Protein AF-A0A3C1NC44-F1 (afdb_monomer)

Mean predicted aligned error: 12.85 Å

Solvent-accessible surface area (backbone atoms only — not comparable to full-atom values): 5274 Å² total; per-residue (Å²): 139,84,84,84,80,78,73,85,78,76,83,72,74,72,83,68,71,95,60,95,65,54,75,69,54,55,50,46,53,53,48,55,63,68,66,48,92,81,73,87,84,48,67,65,66,54,46,50,50,49,58,55,63,66,44,80,91,54,79,60,84,36,42,58,99,92,40,73,33,75,62,29,49,61,68,69,72,112

pLDDT: mean 77.63, std 14.66, range [40.78, 93.56]

Sequence (78 aa):
MAVSLSLPGFAAEPDGPAQLITKTEAVRIAIQGKLSPKSSARKSEQGALVEYYSVPDQHLLWVDENGLTERGKAVMAE

Structure (mmCIF, N/CA/C/O backbone):
data_AF-A0A3C1NC44-F1
#
_entry.id   AF-A0A3C1NC44-F1
#
loop_
_atom_site.group_PDB
_atom_site.id
_atom_site.type_symbol
_atom_site.label_atom_id
_atom_site.label_alt_id
_atom_site.label_comp_id
_atom_site.label_asym_id
_atom_site.label_entity_id
_atom_site.label_seq_id
_atom_site.pdbx_PDB_ins_code
_atom_site.Cartn_x
_atom_site.Cartn_y
_atom_site.Cartn_z
_atom_site.occupancy
_atom_site.B_iso_or_equiv
_atom_site.auth_seq_id
_atom_site.auth_comp_id
_atom_site.auth_asym_id
_atom_site.auth_atom_id
_atom_site.pdbx_PDB_model_num
ATOM 1 N N . MET A 1 1 ? 38.679 19.564 -54.120 1.00 40.78 1 MET A N 1
ATOM 2 C CA . MET A 1 1 ? 37.837 19.832 -52.935 1.00 40.78 1 MET A CA 1
ATOM 3 C C . MET A 1 1 ? 36.953 18.617 -52.719 1.00 40.78 1 MET A C 1
ATOM 5 O O . MET A 1 1 ? 36.205 18.288 -53.627 1.00 40.78 1 MET A O 1
ATOM 9 N N . ALA A 1 2 ? 37.098 17.910 -51.598 1.00 45.88 2 ALA A N 1
ATOM 10 C CA . ALA A 1 2 ? 36.258 16.763 -51.255 1.00 45.88 2 ALA A CA 1
ATOM 11 C C . ALA A 1 2 ? 35.304 17.188 -50.133 1.00 45.88 2 ALA A C 1
ATOM 13 O O . ALA A 1 2 ? 35.752 17.728 -49.123 1.00 45.88 2 ALA A O 1
ATOM 14 N N . VAL A 1 3 ? 34.001 17.015 -50.348 1.00 52.91 3 VAL A N 1
ATOM 15 C CA . VAL A 1 3 ? 32.960 17.370 -49.378 1.00 52.91 3 VAL A CA 1
ATOM 16 C C . VAL A 1 3 ? 32.723 16.155 -48.488 1.00 52.91 3 VAL A C 1
ATOM 18 O O . VAL A 1 3 ? 32.207 15.138 -48.945 1.00 52.91 3 VAL A O 1
ATOM 21 N N . SER A 1 4 ? 33.130 16.254 -47.224 1.00 55.62 4 SER A N 1
ATOM 22 C CA . SER A 1 4 ? 32.824 15.261 -46.196 1.00 55.62 4 SER A CA 1
ATOM 23 C C . SER A 1 4 ? 31.336 15.346 -45.852 1.00 55.62 4 SER A C 1
ATOM 25 O O . SER A 1 4 ? 30.904 16.268 -45.166 1.00 55.62 4 SER A O 1
ATOM 27 N N . LEU A 1 5 ? 30.541 14.405 -46.357 1.00 60.03 5 LEU A N 1
ATOM 28 C CA . LEU A 1 5 ? 29.134 14.252 -45.989 1.00 60.03 5 LEU A CA 1
ATOM 29 C C . LEU A 1 5 ? 29.061 13.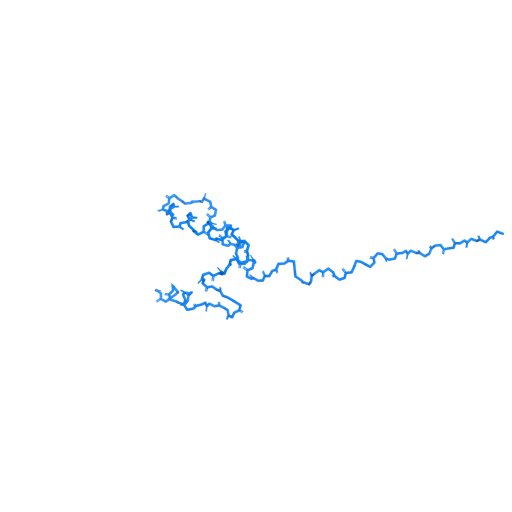592 -44.607 1.00 60.03 5 LEU A C 1
ATOM 31 O O . LEU A 1 5 ? 29.237 12.383 -44.473 1.00 60.03 5 LEU A O 1
ATOM 35 N N . SER A 1 6 ? 28.822 14.393 -43.570 1.00 64.75 6 SER A N 1
ATOM 36 C CA . SER A 1 6 ? 28.431 13.892 -42.254 1.00 64.75 6 SER A CA 1
ATOM 37 C C . SER A 1 6 ? 27.027 13.290 -42.354 1.00 64.75 6 SER A C 1
ATOM 39 O O . SER A 1 6 ? 26.067 14.014 -42.626 1.00 64.75 6 SER A O 1
ATOM 41 N N . LEU A 1 7 ? 26.900 11.976 -42.156 1.00 61.34 7 LEU A N 1
ATOM 42 C CA . LEU A 1 7 ? 25.590 11.342 -42.016 1.00 61.34 7 LEU A CA 1
ATOM 43 C C . LEU A 1 7 ? 24.877 11.874 -40.760 1.00 61.34 7 LEU A C 1
ATOM 45 O O . LEU A 1 7 ? 25.548 12.137 -39.758 1.00 61.34 7 LEU A O 1
ATOM 49 N N . PRO A 1 8 ? 23.537 12.008 -40.776 1.00 58.03 8 PRO A N 1
ATOM 50 C CA . PRO A 1 8 ? 22.773 12.284 -39.569 1.00 58.03 8 PRO A CA 1
ATOM 51 C C . PRO A 1 8 ? 23.035 11.169 -38.555 1.00 58.03 8 PRO A C 1
ATOM 53 O O . PRO A 1 8 ? 22.701 10.008 -38.795 1.00 58.03 8 PRO A O 1
ATOM 56 N N . GLY A 1 9 ? 23.665 11.514 -37.434 1.00 59.19 9 GLY A N 1
ATOM 57 C CA . GLY A 1 9 ? 23.744 10.621 -36.290 1.00 59.19 9 GLY A CA 1
ATOM 58 C C . GLY A 1 9 ? 22.338 10.444 -35.736 1.00 59.19 9 GLY A C 1
ATOM 59 O O . GLY A 1 9 ? 21.794 11.366 -35.134 1.00 59.19 9 GLY A O 1
ATOM 60 N N . PHE A 1 10 ? 21.730 9.283 -35.967 1.00 60.12 10 PHE A N 1
ATOM 61 C CA . PHE A 1 10 ? 20.551 8.886 -35.213 1.00 60.12 10 PHE A CA 1
ATOM 62 C C . PHE A 1 10 ? 20.975 8.739 -33.751 1.00 60.12 10 PHE A C 1
ATOM 64 O O . PHE A 1 10 ? 21.771 7.862 -33.416 1.00 60.12 10 PHE A O 1
ATOM 71 N N . ALA A 1 11 ? 20.461 9.609 -32.883 1.00 65.75 11 ALA A N 1
ATOM 72 C CA . ALA A 1 11 ? 20.457 9.364 -31.451 1.00 65.75 11 ALA A CA 1
ATOM 73 C C . ALA A 1 11 ? 19.499 8.192 -31.199 1.00 65.75 11 ALA A C 1
ATOM 75 O O . ALA A 1 11 ? 18.298 8.381 -31.023 1.00 65.75 11 ALA A O 1
ATOM 76 N N . ALA A 1 12 ? 20.014 6.967 -31.285 1.00 62.03 12 ALA A N 1
ATOM 77 C CA . ALA A 1 12 ? 19.326 5.811 -30.744 1.00 62.03 12 ALA A CA 1
ATOM 78 C C . ALA A 1 12 ? 19.407 5.949 -29.224 1.00 62.03 12 ALA A C 1
ATOM 80 O O . ALA A 1 12 ? 20.447 5.652 -28.634 1.00 62.03 12 ALA A O 1
ATOM 81 N N . GLU A 1 13 ? 18.354 6.484 -28.601 1.00 57.84 13 GLU A N 1
ATOM 82 C CA . GLU A 1 13 ? 18.223 6.357 -27.155 1.00 57.84 13 GLU A CA 1
ATOM 83 C C . GLU A 1 13 ? 18.211 4.853 -26.853 1.00 57.84 13 GLU A C 1
ATOM 85 O O . GLU A 1 13 ? 17.382 4.13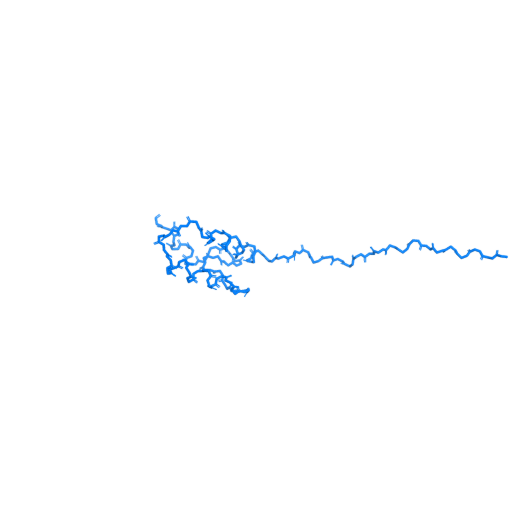3 -27.420 1.00 57.84 13 GLU A O 1
ATOM 90 N N . PRO A 1 14 ? 19.180 4.341 -26.073 1.00 64.75 14 PRO A N 1
ATOM 91 C CA . PRO A 1 14 ? 19.184 2.938 -25.699 1.00 64.75 14 PRO A CA 1
ATOM 92 C C . PRO A 1 14 ? 17.867 2.654 -24.982 1.00 64.75 14 PRO A C 1
ATOM 94 O O . PRO A 1 14 ? 17.488 3.451 -24.124 1.00 64.75 14 PRO A O 1
ATOM 97 N N . ASP A 1 15 ? 17.190 1.570 -25.384 1.00 63.75 15 ASP A N 1
ATOM 98 C CA . ASP A 1 15 ? 15.917 1.074 -24.843 1.00 63.75 15 ASP A CA 1
ATOM 99 C C . ASP A 1 15 ? 15.631 1.631 -23.444 1.00 63.75 15 ASP A C 1
ATOM 101 O O . ASP A 1 15 ? 16.208 1.190 -22.444 1.00 63.75 15 ASP A O 1
ATOM 105 N N . GLY A 1 16 ? 14.768 2.652 -23.390 1.00 62.91 16 GLY A N 1
ATOM 106 C CA . GLY A 1 16 ? 14.311 3.210 -22.125 1.00 62.91 16 GLY A CA 1
ATOM 107 C C . GLY A 1 16 ? 13.719 2.090 -21.263 1.00 62.91 16 GLY A C 1
ATOM 108 O O . GLY A 1 16 ? 13.195 1.110 -21.801 1.00 62.91 16 GLY A O 1
ATOM 109 N N . PRO A 1 17 ? 13.801 2.185 -19.926 1.00 64.19 17 PRO A N 1
ATOM 110 C CA . PRO A 1 17 ? 13.355 1.105 -19.057 1.00 64.19 17 PRO A CA 1
ATOM 111 C C . PRO A 1 17 ? 11.901 0.736 -19.377 1.00 64.19 17 PRO A C 1
ATOM 113 O O . PRO A 1 17 ? 11.017 1.592 -19.369 1.00 64.19 17 PRO A O 1
ATOM 116 N N . ALA A 1 18 ? 11.664 -0.552 -19.656 1.00 66.25 18 ALA A N 1
ATOM 117 C CA . ALA A 1 18 ? 10.383 -1.071 -20.145 1.00 66.25 18 ALA A CA 1
ATOM 118 C C . ALA A 1 18 ? 9.181 -0.728 -19.239 1.00 66.25 18 ALA A C 1
ATOM 120 O O . ALA A 1 18 ? 8.044 -0.726 -19.706 1.00 66.25 18 ALA A O 1
ATOM 121 N N . GLN A 1 19 ? 9.427 -0.421 -17.960 1.00 64.00 19 GLN A N 1
ATOM 122 C CA . GLN A 1 19 ? 8.492 0.174 -17.004 1.00 64.00 19 GLN A CA 1
ATOM 123 C C . GLN A 1 19 ? 9.274 1.098 -16.059 1.00 64.00 19 GLN A C 1
ATOM 125 O O . GLN A 1 19 ? 10.257 0.674 -15.457 1.00 64.00 19 GLN A O 1
ATOM 130 N N . LEU A 1 20 ? 8.830 2.353 -15.924 1.00 77.56 20 LEU A N 1
ATOM 131 C CA . LEU A 1 20 ? 9.474 3.352 -15.056 1.00 77.56 20 LEU A CA 1
ATOM 132 C C . LEU A 1 20 ? 9.271 3.074 -13.560 1.00 77.56 20 LEU A C 1
ATOM 134 O O . LEU A 1 20 ? 10.066 3.543 -12.755 1.00 77.56 20 LEU A O 1
ATOM 138 N N . ILE A 1 21 ? 8.216 2.333 -13.206 1.00 83.88 21 ILE A N 1
ATOM 139 C CA . ILE A 1 21 ? 7.889 1.925 -11.836 1.00 83.88 21 ILE A CA 1
ATOM 140 C C . ILE A 1 21 ? 7.312 0.513 -11.838 1.00 83.88 21 ILE A C 1
ATOM 142 O O . ILE A 1 21 ? 6.685 0.082 -12.812 1.00 83.88 21 ILE A O 1
ATOM 146 N N . THR A 1 22 ? 7.472 -0.202 -10.730 1.00 85.62 22 THR A N 1
ATOM 147 C CA . THR A 1 22 ? 6.856 -1.526 -10.565 1.00 85.62 22 THR A CA 1
ATOM 148 C C . THR A 1 22 ? 5.355 -1.414 -10.256 1.00 85.62 22 THR A C 1
ATOM 150 O O . THR A 1 22 ? 4.853 -0.378 -9.814 1.00 85.62 22 THR A O 1
ATOM 153 N N . LYS A 1 23 ? 4.592 -2.502 -10.443 1.00 85.56 23 LYS A N 1
ATOM 154 C CA . LYS A 1 23 ? 3.162 -2.535 -10.069 1.00 85.56 23 LYS A CA 1
ATOM 155 C C . LYS A 1 23 ? 2.946 -2.251 -8.579 1.00 85.56 23 LYS A C 1
ATOM 157 O O . LYS A 1 23 ? 2.014 -1.538 -8.216 1.00 85.56 23 LYS A O 1
ATOM 162 N N . THR A 1 24 ? 3.798 -2.804 -7.719 1.00 87.06 24 THR A N 1
ATOM 163 C CA . THR A 1 24 ? 3.728 -2.612 -6.264 1.00 87.06 24 THR A CA 1
ATOM 164 C C . THR A 1 24 ? 4.046 -1.168 -5.877 1.00 87.06 24 THR A C 1
ATOM 166 O O . THR A 1 24 ? 3.401 -0.603 -4.994 1.00 87.06 24 THR A O 1
ATOM 169 N N . GLU A 1 25 ? 4.969 -0.529 -6.591 1.00 88.06 25 GLU A N 1
ATOM 170 C CA . GLU A 1 25 ? 5.283 0.890 -6.441 1.00 88.06 25 GLU A CA 1
ATOM 171 C C . GLU A 1 25 ? 4.119 1.794 -6.870 1.00 88.06 25 GLU A C 1
ATOM 173 O O . GLU A 1 25 ? 3.747 2.706 -6.130 1.00 88.06 25 GLU A O 1
ATOM 178 N N . ALA A 1 26 ? 3.448 1.486 -7.985 1.00 89.06 26 ALA A N 1
ATOM 179 C CA . ALA A 1 26 ? 2.243 2.204 -8.401 1.00 89.06 26 ALA A CA 1
ATOM 180 C C . ALA A 1 26 ? 1.129 2.142 -7.336 1.00 89.06 26 ALA A C 1
ATOM 182 O O . ALA A 1 26 ? 0.480 3.150 -7.043 1.00 89.06 26 ALA A O 1
ATOM 183 N N . VAL A 1 27 ? 0.932 0.976 -6.707 1.00 90.38 27 VAL A N 1
ATOM 184 C CA . VAL A 1 27 ? -0.045 0.805 -5.618 1.00 90.38 27 VAL A CA 1
ATOM 185 C C . VAL A 1 27 ? 0.355 1.609 -4.377 1.00 90.38 27 VAL A C 1
ATOM 187 O O . VAL A 1 27 ? -0.496 2.285 -3.800 1.00 90.38 27 VAL A O 1
ATOM 190 N N . ARG A 1 28 ? 1.636 1.605 -3.988 1.00 90.94 28 ARG A N 1
ATOM 191 C CA . ARG A 1 28 ? 2.146 2.425 -2.874 1.00 90.94 28 ARG A CA 1
ATOM 192 C C . ARG A 1 28 ? 1.849 3.908 -3.093 1.00 90.94 28 ARG A C 1
ATOM 194 O O . ARG A 1 28 ? 1.295 4.553 -2.204 1.00 90.94 28 ARG A O 1
ATOM 201 N N . ILE A 1 29 ? 2.163 4.435 -4.277 1.00 88.38 29 ILE A N 1
ATOM 202 C CA . ILE A 1 29 ? 1.926 5.842 -4.635 1.00 88.38 29 ILE A CA 1
ATOM 203 C C . ILE A 1 29 ? 0.429 6.171 -4.557 1.00 88.38 29 ILE A C 1
ATOM 205 O O . ILE A 1 29 ? 0.035 7.197 -3.997 1.00 88.38 29 ILE A O 1
ATOM 209 N N . ALA A 1 30 ? -0.431 5.280 -5.057 1.00 89.44 30 ALA A N 1
ATOM 210 C CA . ALA A 1 30 ? -1.876 5.455 -4.961 1.00 89.44 30 ALA A CA 1
ATOM 211 C C . ALA A 1 30 ? -2.358 5.501 -3.499 1.00 89.44 30 ALA A C 1
ATOM 213 O O . ALA A 1 30 ? -3.178 6.355 -3.151 1.00 89.44 30 ALA A O 1
ATOM 214 N N . ILE A 1 31 ? -1.826 4.631 -2.630 1.00 88.62 31 ILE A N 1
ATOM 215 C CA . ILE A 1 31 ? -2.132 4.628 -1.193 1.00 88.62 31 ILE A CA 1
ATOM 216 C C . ILE A 1 31 ? -1.691 5.947 -0.549 1.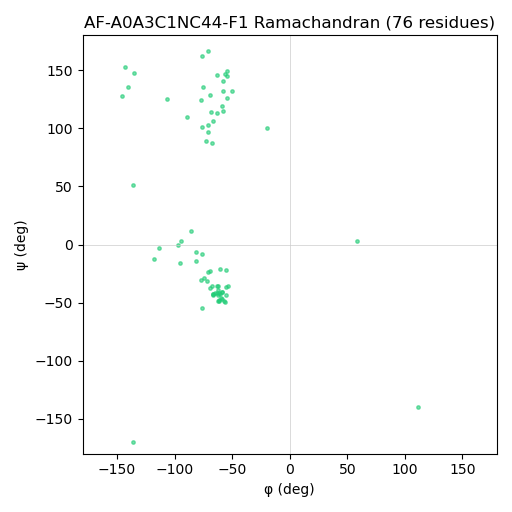00 88.62 31 ILE A C 1
ATOM 218 O O . ILE A 1 31 ? -2.504 6.588 0.116 1.00 88.62 31 ILE A O 1
ATOM 222 N N . GLN A 1 32 ? -0.461 6.408 -0.796 1.00 87.19 32 GLN A N 1
ATOM 223 C CA . GLN A 1 32 ? 0.031 7.697 -0.293 1.00 87.19 32 GLN A CA 1
ATOM 224 C C . GLN A 1 32 ? -0.880 8.865 -0.715 1.00 87.19 32 GLN A C 1
ATOM 226 O O . GLN A 1 32 ? -1.242 9.705 0.110 1.00 87.19 32 GLN A O 1
ATOM 231 N N . GLY A 1 33 ? -1.3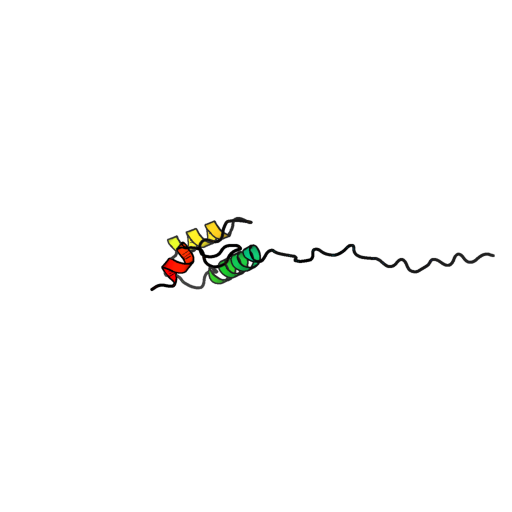35 8.886 -1.973 1.00 86.50 33 GLY A N 1
ATOM 232 C CA . GLY A 1 33 ? -2.271 9.899 -2.467 1.00 86.50 33 GLY A CA 1
ATOM 233 C C . GLY A 1 33 ? -3.632 9.869 -1.758 1.00 86.50 33 GLY A C 1
ATOM 234 O O . GLY A 1 33 ? -4.221 10.921 -1.495 1.00 86.50 33 GLY A O 1
ATOM 235 N N . LYS A 1 34 ? -4.131 8.681 -1.397 1.00 85.25 34 LYS A N 1
ATOM 236 C CA . LYS A 1 34 ? -5.394 8.509 -0.653 1.00 85.25 34 LYS A CA 1
ATOM 237 C C . LYS A 1 34 ? -5.265 8.818 0.837 1.00 85.25 34 LYS A C 1
ATOM 239 O O . LYS A 1 34 ? -6.232 9.289 1.428 1.00 85.25 34 LYS A O 1
ATOM 244 N N . LEU A 1 35 ? -4.089 8.595 1.419 1.00 80.19 35 LEU A N 1
ATOM 245 C CA . LEU A 1 35 ? -3.772 8.942 2.805 1.00 80.19 35 LEU A CA 1
ATOM 246 C C . LEU A 1 35 ? -3.518 10.444 3.003 1.00 80.19 35 LEU A C 1
ATOM 248 O O . LEU A 1 35 ? -3.426 10.890 4.149 1.00 80.19 35 LEU A O 1
ATOM 252 N N . SER A 1 36 ? -3.437 11.228 1.921 1.00 66.56 36 SER A N 1
ATOM 253 C CA . SER A 1 36 ? -3.322 12.686 1.994 1.00 66.56 36 SER A CA 1
ATOM 254 C C . SER A 1 36 ? -4.455 13.305 2.839 1.00 66.56 36 SER A C 1
ATOM 256 O O . SER A 1 36 ? -5.577 12.786 2.879 1.00 66.56 36 SER A O 1
ATOM 258 N N . PRO A 1 37 ? -4.177 14.389 3.584 1.00 62.62 37 PRO A N 1
ATOM 259 C CA . PRO A 1 37 ? -4.998 14.817 4.712 1.00 62.62 37 PRO A CA 1
ATOM 260 C C . PRO A 1 37 ? -6.330 15.424 4.249 1.00 62.62 37 PRO A C 1
ATOM 262 O O . PRO A 1 37 ? -6.452 16.629 4.056 1.00 62.62 37 PRO A O 1
ATOM 265 N N . LYS A 1 38 ? -7.354 14.580 4.090 1.00 61.03 38 LYS A N 1
ATOM 266 C CA . LYS A 1 38 ? -8.754 14.999 3.900 1.00 61.03 38 LYS A CA 1
ATOM 267 C C . LYS A 1 38 ? -9.683 14.610 5.050 1.00 61.03 38 LYS A C 1
ATOM 269 O O . LYS A 1 38 ? -10.852 14.975 5.016 1.00 61.03 38 LYS A O 1
ATOM 274 N N . SER A 1 39 ? -9.207 13.900 6.075 1.00 53.75 39 SER A N 1
ATOM 275 C CA . SER A 1 39 ? -10.065 13.470 7.186 1.00 53.75 39 SER A CA 1
ATOM 276 C C . SER A 1 39 ? -9.360 13.578 8.537 1.00 53.75 39 SER A C 1
ATOM 278 O O . SER A 1 39 ? -8.196 13.216 8.683 1.00 53.75 39 SER A O 1
ATOM 280 N N . SER A 1 40 ? -10.080 14.102 9.525 1.00 55.50 40 SER A N 1
ATOM 281 C CA . SER A 1 40 ? -9.612 14.426 10.874 1.00 55.50 40 SER A CA 1
ATOM 282 C C . SER A 1 40 ? -9.854 13.313 11.905 1.00 55.50 40 SER A C 1
ATOM 284 O O . SER A 1 40 ? -9.533 13.507 13.076 1.00 55.50 40 SER A O 1
ATOM 286 N N . ALA A 1 41 ? -10.399 12.158 11.503 1.00 54.16 41 ALA A N 1
ATOM 287 C CA . ALA A 1 41 ? -10.987 11.193 12.437 1.00 54.16 41 ALA A CA 1
ATOM 288 C C . ALA A 1 41 ? -10.060 10.047 12.900 1.00 54.16 41 ALA A C 1
ATOM 290 O O . ALA A 1 41 ? -10.360 9.416 13.908 1.00 54.16 41 ALA A O 1
ATOM 291 N N . ARG A 1 42 ? -8.926 9.775 12.233 1.00 58.19 42 ARG A N 1
ATOM 292 C CA . ARG A 1 42 ? -7.991 8.687 12.614 1.00 58.19 42 ARG A CA 1
ATOM 293 C C . ARG A 1 42 ? -6.519 9.105 12.574 1.00 58.19 42 ARG A C 1
ATOM 295 O O . ARG A 1 42 ? -5.694 8.449 11.948 1.00 58.19 42 ARG A O 1
ATOM 302 N N . LYS A 1 43 ? -6.174 10.219 13.228 1.00 65.19 43 LYS A N 1
ATOM 303 C CA . LYS A 1 43 ? -4.823 10.815 13.155 1.00 65.19 43 LYS A CA 1
ATOM 304 C C . LYS A 1 43 ? -3.677 9.843 13.488 1.00 65.19 43 LYS A C 1
ATOM 306 O O . LYS A 1 43 ? -2.631 9.949 12.860 1.00 65.19 43 LYS A O 1
ATOM 311 N N . SER A 1 44 ? -3.858 8.908 14.427 1.00 74.94 44 SER A N 1
ATOM 312 C CA . SER A 1 44 ? -2.803 7.961 14.827 1.00 74.94 44 SER A CA 1
ATOM 313 C C . SER A 1 44 ? -2.592 6.836 13.810 1.00 74.94 44 SER A C 1
ATOM 315 O O . SER A 1 44 ? -1.484 6.665 13.315 1.00 74.94 44 SER A O 1
ATOM 317 N N . GLU A 1 45 ? -3.646 6.097 13.452 1.00 81.25 45 GLU A N 1
ATOM 318 C CA . GLU A 1 45 ? -3.553 4.986 12.490 1.00 81.25 45 GLU A CA 1
ATOM 319 C C . GLU A 1 45 ? -3.222 5.477 11.079 1.00 81.25 45 GLU A C 1
ATOM 321 O O . GLU A 1 45 ? -2.382 4.896 10.396 1.00 81.25 45 GLU A O 1
ATOM 326 N N . GLN A 1 46 ? -3.848 6.574 10.644 1.00 83.00 46 GLN A N 1
ATOM 327 C CA . GLN A 1 46 ? -3.540 7.184 9.354 1.00 83.00 46 GLN A CA 1
ATOM 328 C C . GLN A 1 46 ? -2.094 7.687 9.326 1.00 83.00 46 GLN A C 1
ATOM 330 O O . GLN A 1 46 ? -1.410 7.475 8.331 1.00 83.00 46 GLN A O 1
ATOM 335 N N . GLY A 1 47 ? -1.617 8.302 10.415 1.00 84.00 47 GLY A N 1
ATOM 336 C CA . GLY A 1 47 ? -0.223 8.726 10.554 1.00 84.00 47 GLY A CA 1
ATOM 337 C C . GLY A 1 47 ? 0.749 7.553 10.440 1.00 84.00 47 GLY A C 1
ATOM 338 O O . GLY A 1 47 ? 1.692 7.624 9.658 1.00 84.00 47 GLY A O 1
ATOM 339 N N . ALA A 1 48 ? 0.458 6.442 11.119 1.00 88.38 48 ALA A N 1
ATOM 340 C CA . ALA A 1 48 ? 1.263 5.227 11.035 1.00 88.38 48 ALA A CA 1
ATOM 341 C C . ALA A 1 48 ? 1.287 4.637 9.615 1.00 88.38 48 ALA A C 1
ATOM 343 O O . ALA A 1 48 ? 2.331 4.188 9.155 1.00 88.38 48 ALA A O 1
ATOM 344 N N . LEU A 1 49 ? 0.166 4.663 8.886 1.00 89.62 49 LEU A N 1
ATOM 345 C CA . LEU A 1 49 ? 0.127 4.209 7.491 1.00 89.62 49 LEU A CA 1
ATOM 346 C C . LEU A 1 49 ? 0.888 5.153 6.552 1.00 89.62 49 LEU A C 1
ATOM 348 O O . LEU A 1 49 ? 1.548 4.681 5.630 1.00 89.62 49 LEU A O 1
ATOM 352 N N . VAL A 1 50 ? 0.821 6.468 6.780 1.00 88.06 50 VAL A N 1
ATOM 353 C CA . VAL A 1 50 ? 1.610 7.450 6.018 1.00 88.06 50 VAL A CA 1
ATOM 354 C C . VAL A 1 50 ? 3.099 7.196 6.219 1.00 88.06 50 VAL A C 1
ATOM 356 O O . VAL A 1 50 ? 3.834 7.112 5.239 1.00 88.06 50 VAL A O 1
ATOM 359 N N . GLU A 1 51 ? 3.532 7.029 7.467 1.00 89.56 51 GLU A N 1
ATOM 360 C CA . GLU A 1 51 ? 4.921 6.725 7.801 1.00 89.56 51 GLU A CA 1
ATOM 361 C C . GLU A 1 51 ? 5.354 5.390 7.187 1.00 89.56 51 GLU A C 1
ATOM 363 O O . GLU A 1 51 ? 6.362 5.333 6.484 1.00 89.56 51 GLU A O 1
ATOM 368 N N . TYR A 1 52 ? 4.540 4.344 7.341 1.00 91.50 52 TYR A N 1
ATOM 369 C CA . TYR A 1 52 ? 4.817 3.019 6.793 1.00 91.50 52 TYR A CA 1
ATOM 370 C C . TYR A 1 52 ? 5.014 3.051 5.273 1.00 91.50 52 TYR A C 1
ATOM 372 O O . TYR A 1 52 ? 5.997 2.524 4.762 1.00 91.50 52 TYR A O 1
ATOM 380 N N . TYR A 1 53 ? 4.114 3.705 4.536 1.00 91.94 53 TYR A N 1
ATOM 381 C CA . TYR A 1 53 ? 4.213 3.776 3.079 1.00 91.94 53 TYR A CA 1
ATOM 382 C C . TYR A 1 53 ? 5.188 4.841 2.574 1.00 91.94 53 TYR A C 1
ATOM 384 O O . TYR A 1 53 ? 5.425 4.878 1.369 1.00 91.94 53 TYR A O 1
ATOM 392 N N . SER A 1 54 ? 5.764 5.687 3.435 1.00 88.19 54 SER A N 1
ATOM 393 C CA . SER A 1 54 ? 6.795 6.660 3.037 1.00 88.19 54 SER A CA 1
ATOM 394 C C . SER A 1 54 ? 8.125 6.002 2.653 1.00 88.19 54 SER A C 1
ATOM 396 O O . SER A 1 54 ? 8.891 6.583 1.886 1.00 88.19 54 SER A O 1
ATOM 398 N N . VAL A 1 55 ? 8.378 4.784 3.142 1.00 90.31 55 VAL A N 1
ATOM 399 C CA . VAL A 1 55 ? 9.593 4.025 2.843 1.00 90.31 55 VAL A CA 1
ATOM 400 C C . VAL A 1 55 ? 9.487 3.427 1.428 1.00 90.31 55 VAL A C 1
ATOM 402 O O . VAL A 1 55 ? 8.514 2.715 1.133 1.00 90.31 55 VAL A O 1
ATOM 405 N N . PRO A 1 56 ? 10.453 3.707 0.528 1.00 83.88 56 PRO A N 1
ATOM 406 C CA . PRO A 1 56 ? 10.551 3.035 -0.767 1.00 83.88 56 PRO A CA 1
ATOM 407 C C . PRO A 1 56 ? 10.629 1.519 -0.584 1.00 83.88 56 PRO A C 1
ATOM 409 O O . PRO A 1 56 ? 11.147 1.042 0.419 1.00 83.88 56 PRO A O 1
ATOM 412 N N . ASP A 1 57 ? 10.066 0.757 -1.517 1.00 8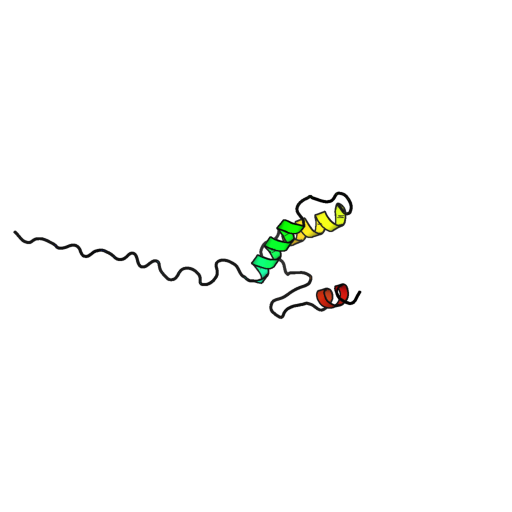2.38 57 ASP A N 1
ATOM 413 C CA . ASP A 1 57 ? 10.087 -0.716 -1.496 1.00 82.38 57 ASP A CA 1
ATOM 414 C C . ASP A 1 57 ? 9.471 -1.407 -0.263 1.00 82.38 57 ASP A C 1
ATOM 416 O O . ASP A 1 57 ? 9.401 -2.632 -0.221 1.00 82.38 57 ASP A O 1
ATOM 420 N N . GLN A 1 58 ? 8.892 -0.660 0.690 1.00 86.50 58 GLN A N 1
ATOM 421 C CA . GLN A 1 58 ? 8.088 -1.227 1.777 1.00 86.50 58 GLN A CA 1
ATOM 422 C C . GLN A 1 58 ? 7.030 -2.186 1.224 1.00 86.50 58 GLN A C 1
ATOM 424 O O . GLN A 1 58 ? 6.294 -1.829 0.297 1.00 86.50 58 GLN A O 1
ATOM 429 N N . HIS A 1 59 ? 6.927 -3.374 1.810 1.00 89.69 59 HIS A N 1
ATOM 430 C CA . HIS A 1 59 ? 5.908 -4.339 1.427 1.00 89.69 59 HIS A CA 1
ATOM 431 C C . HIS A 1 59 ? 4.503 -3.756 1.586 1.00 89.69 59 HIS A C 1
ATOM 433 O O . HIS A 1 59 ? 4.194 -3.043 2.538 1.00 89.69 59 HIS A O 1
ATOM 439 N N . LEU A 1 60 ? 3.634 -4.071 0.636 1.00 93.00 60 LEU A N 1
ATOM 440 C CA . LEU A 1 60 ? 2.232 -3.697 0.703 1.00 93.00 60 LEU A CA 1
ATOM 441 C C . LEU A 1 60 ? 1.515 -4.607 1.717 1.00 93.00 60 LEU A C 1
ATOM 443 O O . LEU A 1 60 ? 1.712 -5.818 1.731 1.00 93.00 60 LEU A O 1
ATOM 447 N N . LEU A 1 61 ? 0.674 -4.031 2.584 1.00 93.00 61 LEU A N 1
ATOM 448 C CA . LEU A 1 61 ? 0.046 -4.791 3.680 1.00 93.00 61 LEU A CA 1
ATOM 449 C C . LEU A 1 61 ? -1.034 -5.774 3.200 1.00 93.00 61 LEU A C 1
ATOM 451 O O . LEU A 1 61 ? -1.262 -6.806 3.834 1.00 93.00 61 LEU A O 1
ATOM 455 N N . TRP A 1 62 ? -1.724 -5.435 2.111 1.00 93.31 62 TRP A N 1
ATOM 456 C CA . TRP A 1 62 ? -2.919 -6.151 1.643 1.00 93.31 62 TRP A CA 1
ATOM 457 C C . TRP A 1 62 ? -2.764 -6.784 0.264 1.00 93.31 62 TRP A C 1
ATOM 459 O O . TRP A 1 62 ? -3.611 -7.578 -0.134 1.00 93.31 62 TRP A O 1
ATOM 469 N N . VAL A 1 63 ? -1.715 -6.427 -0.469 1.00 90.88 63 VAL A N 1
ATOM 470 C CA . VAL A 1 63 ? -1.475 -6.893 -1.835 1.00 90.88 63 VAL A CA 1
ATOM 471 C C . VAL A 1 63 ? -0.010 -7.287 -1.954 1.00 90.88 63 VAL A C 1
ATOM 473 O O . VAL A 1 63 ? 0.829 -6.685 -1.305 1.00 90.88 63 VAL A O 1
ATOM 476 N N . ASP A 1 64 ? 0.309 -8.270 -2.772 1.00 90.19 64 ASP A N 1
ATOM 477 C CA . ASP A 1 64 ? 1.662 -8.592 -3.199 1.00 90.19 64 ASP A CA 1
ATOM 478 C C . ASP A 1 64 ? 1.674 -8.867 -4.713 1.00 90.19 64 ASP A C 1
ATOM 480 O O . ASP A 1 64 ? 0.715 -8.586 -5.437 1.00 90.19 64 ASP A O 1
ATOM 484 N N . GLU A 1 65 ? 2.789 -9.382 -5.214 1.00 87.31 65 GLU A N 1
ATOM 485 C CA . GLU A 1 65 ? 2.968 -9.759 -6.616 1.00 87.31 65 GLU A CA 1
ATOM 486 C C . GLU A 1 65 ? 1.996 -10.850 -7.113 1.00 87.31 65 GLU A C 1
ATOM 488 O O . GLU A 1 65 ? 1.717 -10.909 -8.311 1.00 87.31 65 GLU A O 1
ATOM 493 N N . ASN A 1 66 ? 1.406 -11.638 -6.210 1.00 90.12 66 ASN A N 1
ATOM 494 C CA . ASN A 1 66 ? 0.415 -12.677 -6.499 1.00 90.12 66 ASN A CA 1
ATOM 495 C C . ASN A 1 66 ? -1.041 -12.205 -6.306 1.00 90.12 66 ASN A C 1
ATOM 497 O O . ASN A 1 66 ? -1.971 -12.977 -6.550 1.00 90.12 66 ASN A O 1
ATOM 501 N N . GLY A 1 67 ? -1.272 -10.953 -5.895 1.00 89.00 67 GLY A N 1
ATOM 502 C CA . GLY A 1 67 ? -2.606 -10.391 -5.668 1.00 89.00 67 GLY A CA 1
ATOM 503 C C . GLY A 1 67 ? -2.891 -10.110 -4.192 1.00 89.00 67 GLY A C 1
ATOM 504 O O . GLY A 1 67 ? -2.046 -9.571 -3.493 1.00 89.00 67 GLY A O 1
ATOM 505 N N . LEU A 1 68 ? -4.108 -10.384 -3.710 1.00 91.81 68 LEU A N 1
ATOM 506 C CA . LEU A 1 68 ? -4.486 -10.117 -2.313 1.00 91.81 68 LEU A CA 1
ATOM 507 C C . LEU A 1 68 ? -3.751 -11.055 -1.345 1.00 91.81 68 LEU A C 1
ATOM 509 O O . LEU A 1 68 ? -3.848 -12.278 -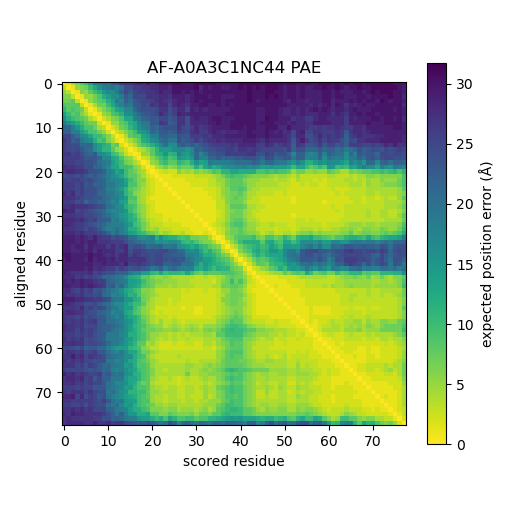1.473 1.00 91.81 68 LEU A O 1
ATOM 513 N N . THR A 1 69 ? -3.122 -10.486 -0.318 1.00 93.50 69 THR A N 1
ATOM 514 C CA . THR A 1 69 ? -2.560 -11.260 0.799 1.00 93.50 69 THR A CA 1
ATOM 515 C C . THR A 1 69 ? -3.676 -11.841 1.669 1.00 93.50 69 THR A C 1
ATOM 517 O O . THR A 1 69 ? -4.821 -11.391 1.609 1.00 93.50 69 THR A O 1
ATOM 520 N N . GLU A 1 70 ? -3.360 -12.791 2.553 1.00 93.56 70 GLU A N 1
ATOM 521 C CA . GLU A 1 70 ? -4.325 -13.304 3.545 1.00 93.56 70 GLU A CA 1
AT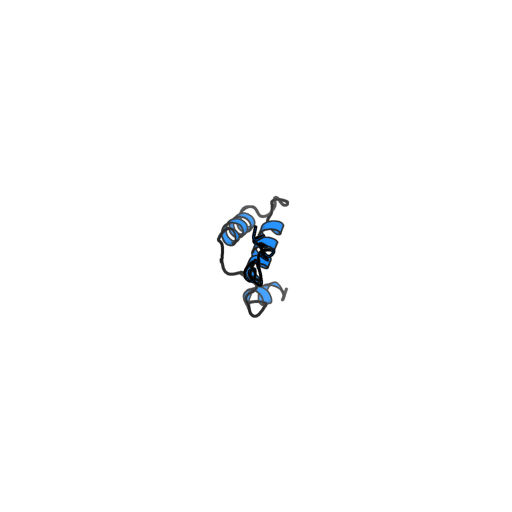OM 522 C C . GLU A 1 70 ? -4.926 -12.179 4.401 1.00 93.56 70 GLU A C 1
ATOM 524 O O . GLU A 1 70 ? -6.123 -12.163 4.679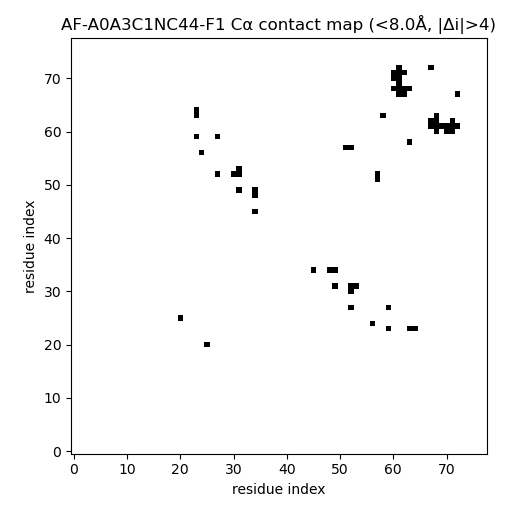 1.00 93.56 70 GLU A O 1
ATOM 529 N N . ARG A 1 71 ? -4.116 -11.167 4.734 1.00 91.81 71 ARG A N 1
ATOM 530 C CA . ARG A 1 71 ? -4.586 -9.957 5.416 1.00 91.81 71 ARG A CA 1
ATOM 531 C C . ARG A 1 71 ? -5.554 -9.150 4.549 1.00 91.81 71 ARG A C 1
ATOM 533 O O . ARG A 1 71 ? -6.545 -8.645 5.064 1.00 91.81 71 ARG A O 1
ATOM 540 N N . GLY A 1 72 ? -5.272 -9.015 3.253 1.00 91.00 72 GLY A N 1
ATOM 541 C CA . GLY A 1 72 ? -6.179 -8.400 2.279 1.00 91.00 72 GLY A CA 1
ATOM 542 C C . GLY A 1 72 ? -7.521 -9.118 2.200 1.00 91.00 72 GLY A C 1
ATOM 543 O O . GLY A 1 72 ? -8.569 -8.481 2.278 1.00 91.00 72 GLY A O 1
ATOM 544 N N . LYS A 1 73 ? -7.489 -10.450 2.118 1.00 93.50 73 LYS A N 1
ATOM 545 C CA . LYS A 1 73 ? -8.688 -11.295 2.079 1.00 93.50 73 LYS A CA 1
ATOM 546 C C . LYS A 1 73 ? -9.514 -11.168 3.359 1.00 93.50 73 LYS A C 1
ATOM 548 O O . LYS A 1 73 ? -10.725 -11.017 3.269 1.00 93.50 73 LYS A O 1
ATOM 553 N N . ALA A 1 74 ? -8.869 -11.163 4.526 1.00 92.38 74 ALA A N 1
ATOM 554 C CA . ALA A 1 74 ? -9.548 -11.046 5.816 1.00 92.38 74 ALA A CA 1
ATOM 555 C C . ALA A 1 74 ? -10.318 -9.723 5.982 1.00 92.38 74 ALA A C 1
ATOM 557 O O . ALA A 1 74 ? -11.393 -9.726 6.564 1.00 92.38 74 ALA A O 1
ATOM 558 N N . VAL A 1 75 ? -9.800 -8.609 5.451 1.00 88.25 75 VAL A N 1
ATOM 559 C CA . VAL A 1 75 ? -10.489 -7.301 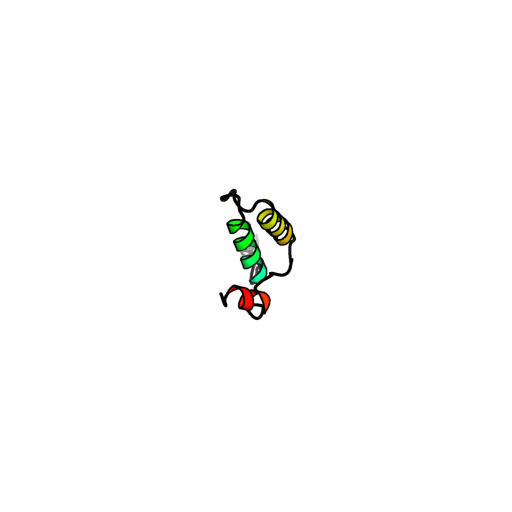5.495 1.00 88.25 75 VAL A CA 1
ATOM 560 C C . VAL A 1 75 ? -11.657 -7.228 4.504 1.00 88.25 75 VAL A C 1
ATOM 562 O O . VAL A 1 75 ? -12.616 -6.507 4.741 1.00 88.25 75 VAL A O 1
ATOM 565 N N . MET A 1 76 ? -11.589 -7.958 3.389 1.00 85.62 76 MET A N 1
ATOM 566 C CA . MET A 1 76 ? -12.653 -7.977 2.372 1.00 85.62 76 MET A CA 1
ATOM 567 C C . MET A 1 76 ? -13.817 -8.912 2.719 1.00 85.62 76 MET A C 1
ATOM 569 O O . MET A 1 76 ? -14.848 -8.850 2.060 1.00 85.62 76 MET A O 1
ATOM 573 N N . ALA A 1 77 ? -13.644 -9.798 3.700 1.00 82.12 77 ALA A N 1
ATOM 574 C CA . ALA A 1 77 ? -14.643 -10.786 4.105 1.00 82.12 77 ALA A CA 1
ATOM 575 C C . ALA A 1 77 ? -15.668 -10.255 5.133 1.00 82.12 77 ALA A C 1
ATOM 577 O O . ALA A 1 77 ? -16.388 -11.062 5.722 1.00 82.12 77 ALA A O 1
ATOM 578 N N . GLU A 1 78 ? -15.702 -8.938 5.366 1.00 50.62 78 GLU A N 1
ATOM 579 C CA . GLU A 1 78 ? -16.644 -8.254 6.272 1.00 50.62 78 GLU A CA 1
ATOM 580 C C . GLU A 1 78 ? -18.045 -8.071 5.662 1.00 50.62 78 GLU A C 1
ATOM 582 O O . GLU A 1 78 ? -18.141 -7.759 4.451 1.00 50.62 78 GLU A O 1
#

Radius of gyration: 23.02 Å; Cα contacts (8 Å, |Δi|>4): 31; chains: 1; bounding box: 54×33×68 Å

Foldseek 3Di:
DDDPDDDPPPPPPPPDPPDPDDPQRVVLVVLLVVLPPPDDPCCPVSVVSNVQSVDPPRDDPQADPVGGDPSVVVVVVD

Secondary structure (DSSP, 8-state):
-----------------S-SS-HHHHHHHHHHHHHSS--SS-HHHHHHHHHHHHSTTPPPSSEETTEE-HHHHHHHT-